Protein AF-A0A6B2LKK4-F1 (afdb_monomer)

Organism: NCBI:txid1963864

Nearest PDB structures (foldseek):
  5w0n-assembly3_C  TM=7.906E-01  e=1.156E-04  Homo sapiens
  5w0n-assembly2_B  TM=8.063E-01  e=1.352E-04  Homo sapiens
  5w0n-assembly1_A  TM=8.274E-01  e=3.273E-04  Homo sapiens
  5w0m-assembly1_A  TM=8.003E-01  e=4.963E-04  Homo sapiens
  7q74-assembly2_B  TM=7.717E-01  e=9.265E-04  Schizosaccharomyces pombe 972h-

InterPro domains:
  IPR035367 Nrap protein, domain 2 [PF17403] (36-159)

Solvent-accessible surface area (backbone atoms only — not comparable to full-atom values): 9616 Å² total; per-residue (Å²): 136,89,78,87,82,72,96,67,91,74,44,68,67,40,52,48,54,51,50,52,58,44,68,74,36,86,61,47,53,62,47,45,51,49,53,53,49,32,34,49,46,64,68,41,51,37,49,92,77,22,27,40,35,70,65,45,55,47,50,53,49,50,32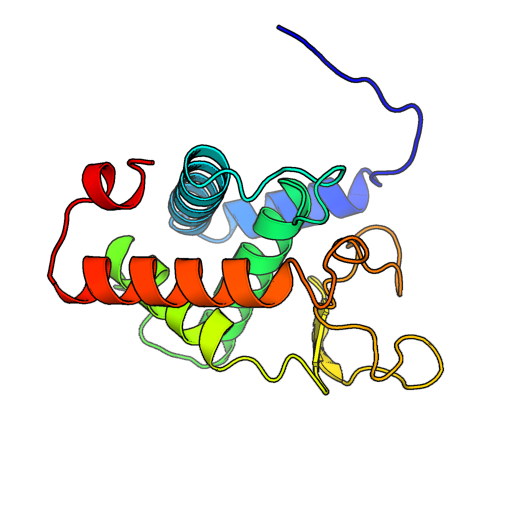,52,53,52,50,46,59,73,68,66,52,80,56,96,80,55,48,72,64,55,51,50,42,53,48,30,51,47,64,71,69,51,57,39,75,54,38,28,42,29,71,88,78,34,77,41,74,53,49,69,93,79,41,49,84,81,48,56,50,43,36,41,36,78,68,39,85,87,38,51,62,27,67,45,42,38,91,79,41,46,60,54,52,54,50,50,37,51,51,49,34,54,42,49,76,70,71,50,54,72,70,65,65,32,58,112

Sequence (168 aa):
MHADVSIGTINVESLRSIMELMDSDKRIRPLLFSIKKWAKERNLNDAHAGKIKNFGWTVIGLVYFNCCKAEQQPLESSSLEQLLIGFFEFLLHFNWKEKRMNLRLGIVDKEPLKFDSETLVCVEDPSAPFVNMTFHVTPKTFPFLQKEWNRALHMLKQGTTLQSLFKS

Mean predicted aligned error: 6.35 Å

Foldseek 3Di:
DDDDDDPDDDDPVLVVVLVVLCVVDPLLVVLLVLQLLQCVLLVQQDLVQLHAHSVRSSQLSSLQVVVCVVVPDVPVPDDSLNSLLSSLVCVLPPPQQFWAAENVPRIDGDDCVLDNSQRRHAYDRSRDPSDGRSSSHHPVNVVVVNVLSVVLNVCSVVVHDSVVSSHD

Radius of gyration: 15.63 Å; Cα contacts (8 Å, |Δi|>4): 188; chains: 1; bounding box: 41×32×42 Å

Secondary structure (DSSP, 8-state):
------SS---HHHHHHHHHHHHS-TTHHHHHHHHHHHHHHTT---TTTT---HHHHHHHHHHHHHHHHHTT-S-TT--HHHHHHHHHHHHHHS-TTTEEEETTTEEEEPPTTTS-TT----BEETTEEEEETTTT--TTTHHHHHHHHHHHHHHHHTT--HHHHH--

Structure (mmCIF, N/CA/C/O backbone):
data_AF-A0A6B2LKK4-F1
#
_entry.id   AF-A0A6B2LKK4-F1
#
loop_
_atom_site.group_PDB
_atom_site.id
_atom_site.type_symbol
_atom_site.label_atom_id
_atom_site.label_alt_id
_atom_site.label_comp_id
_atom_site.label_asym_id
_atom_site.label_entity_id
_atom_site.label_seq_id
_atom_site.pdbx_PDB_ins_code
_atom_site.Cartn_x
_atom_site.Cartn_y
_atom_site.Cartn_z
_atom_site.occupancy
_atom_site.B_iso_or_equiv
_atom_site.auth_seq_id
_atom_site.auth_comp_id
_atom_site.auth_asym_id
_atom_site.auth_atom_id
_atom_site.pdbx_PDB_model_num
ATOM 1 N N . MET A 1 1 ? -24.655 6.686 -12.224 1.00 31.12 1 MET A N 1
ATOM 2 C CA . MET A 1 1 ? -23.716 5.546 -12.197 1.00 31.12 1 MET A CA 1
ATOM 3 C C . MET A 1 1 ? -22.851 5.664 -13.444 1.00 31.12 1 MET A C 1
ATOM 5 O O . MET A 1 1 ? -23.343 5.371 -14.521 1.00 31.12 1 MET A O 1
ATOM 9 N N . HIS A 1 2 ? -21.640 6.219 -13.341 1.00 27.92 2 HIS A N 1
ATOM 10 C CA . HIS A 1 2 ? -20.682 6.183 -14.452 1.00 27.92 2 HIS A CA 1
ATOM 11 C C . HIS A 1 2 ? -19.895 4.882 -14.327 1.00 27.92 2 HIS A C 1
ATOM 13 O O . HIS A 1 2 ? -19.220 4.671 -13.322 1.00 27.92 2 HIS A O 1
ATOM 19 N N . ALA A 1 3 ? -20.070 3.991 -15.298 1.00 33.84 3 ALA A N 1
ATOM 20 C CA . ALA A 1 3 ? -19.282 2.780 -15.436 1.00 33.84 3 ALA A C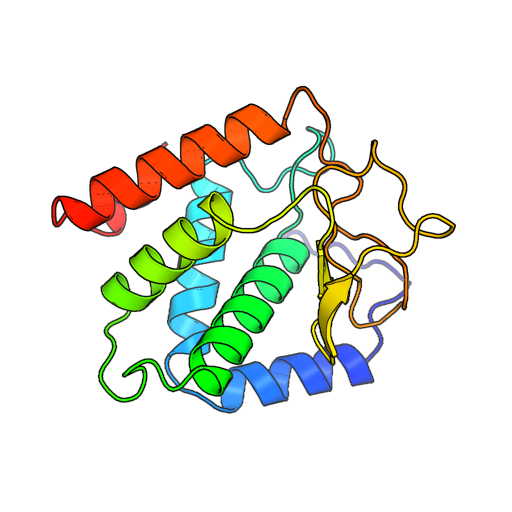A 1
ATOM 21 C C . ALA A 1 3 ? -18.344 2.987 -16.626 1.00 33.84 3 ALA A C 1
ATOM 23 O O . ALA A 1 3 ? -18.811 3.128 -17.753 1.00 33.84 3 ALA A O 1
ATOM 24 N N . ASP A 1 4 ? -17.042 3.032 -16.361 1.00 39.00 4 ASP A N 1
ATOM 25 C CA . ASP A 1 4 ? -16.028 2.864 -17.396 1.00 39.00 4 ASP A CA 1
ATOM 26 C C . ASP A 1 4 ? -15.887 1.366 -17.678 1.00 39.00 4 ASP A C 1
ATOM 28 O O . ASP A 1 4 ? -15.599 0.582 -16.771 1.00 39.00 4 ASP A O 1
ATOM 32 N N . VAL A 1 5 ? -16.105 0.963 -18.930 1.00 43.59 5 VAL A N 1
ATOM 33 C CA . VAL A 1 5 ? -15.833 -0.396 -19.411 1.00 43.59 5 VAL A CA 1
ATOM 34 C C . VAL A 1 5 ? -14.571 -0.329 -20.258 1.00 43.59 5 VAL A C 1
ATOM 36 O O . VAL A 1 5 ? -14.613 0.021 -21.434 1.00 43.59 5 VAL A O 1
ATOM 39 N N . SER A 1 6 ? -13.426 -0.657 -19.666 1.00 49.12 6 SER A N 1
ATOM 40 C CA . SER A 1 6 ? -12.199 -0.882 -20.424 1.00 49.12 6 SER A CA 1
ATOM 41 C C . SER A 1 6 ? -12.218 -2.305 -20.987 1.00 49.12 6 SER A C 1
ATOM 43 O O . SER A 1 6 ? -12.120 -3.276 -20.235 1.00 49.12 6 SER A O 1
ATOM 45 N N . ILE A 1 7 ? -12.352 -2.436 -22.312 1.00 39.56 7 ILE A N 1
ATOM 46 C CA . ILE A 1 7 ? -12.147 -3.697 -23.044 1.00 39.56 7 ILE A CA 1
ATOM 47 C C . ILE A 1 7 ? -10.640 -3.974 -23.027 1.00 39.56 7 ILE A C 1
ATOM 49 O O . ILE A 1 7 ? -9.902 -3.606 -23.934 1.00 39.56 7 ILE A O 1
ATOM 53 N N . GLY A 1 8 ? -10.172 -4.524 -21.909 1.00 45.34 8 GLY A N 1
ATOM 54 C CA . GLY A 1 8 ? -8.766 -4.808 -21.676 1.00 45.34 8 GLY A CA 1
ATOM 55 C C . GLY A 1 8 ? -8.418 -4.964 -20.196 1.00 45.34 8 GLY A C 1
ATOM 56 O O . GLY A 1 8 ? -8.491 -4.017 -19.416 1.00 45.34 8 GLY A O 1
ATOM 57 N N . THR A 1 9 ? -7.924 -6.160 -19.869 1.00 54.47 9 THR A N 1
ATOM 58 C CA . THR A 1 9 ? -6.727 -6.362 -19.030 1.00 54.47 9 THR A CA 1
ATOM 59 C C . THR A 1 9 ? -6.817 -6.188 -17.508 1.00 54.47 9 THR A C 1
ATOM 61 O O . THR A 1 9 ? -5.863 -5.725 -16.898 1.00 54.47 9 THR A O 1
ATOM 64 N N . ILE A 1 10 ? -7.871 -6.665 -16.843 1.00 56.97 10 ILE A N 1
ATOM 65 C CA . ILE A 1 10 ? -7.635 -7.327 -15.546 1.00 56.97 10 ILE A CA 1
ATOM 66 C C . ILE A 1 10 ? -7.970 -8.800 -15.742 1.00 56.97 10 ILE A C 1
ATOM 68 O O . ILE A 1 10 ? -9.093 -9.136 -16.118 1.00 56.97 10 ILE A O 1
ATOM 72 N N . ASN A 1 11 ? -6.979 -9.673 -15.554 1.00 69.50 11 ASN A N 1
ATOM 73 C CA . ASN A 1 11 ? -7.179 -11.110 -15.698 1.00 69.50 11 ASN A CA 1
ATOM 74 C C . ASN A 1 11 ? -8.165 -11.580 -14.610 1.00 69.50 11 ASN A C 1
ATOM 76 O O . ASN A 1 11 ? -8.006 -11.250 -13.431 1.00 69.50 11 ASN A O 1
ATOM 80 N N . VAL A 1 12 ? -9.177 -12.358 -15.006 1.00 74.81 12 VAL A N 1
ATOM 81 C CA . VAL A 1 12 ? -10.163 -12.977 -14.104 1.00 74.81 12 VAL A CA 1
ATOM 82 C C . VAL A 1 12 ? -9.468 -13.755 -12.980 1.00 74.81 12 VAL A C 1
ATOM 84 O O . VAL A 1 12 ? -9.910 -13.713 -11.835 1.00 74.81 12 VAL A O 1
ATOM 87 N N . GLU A 1 13 ? -8.336 -14.399 -13.267 1.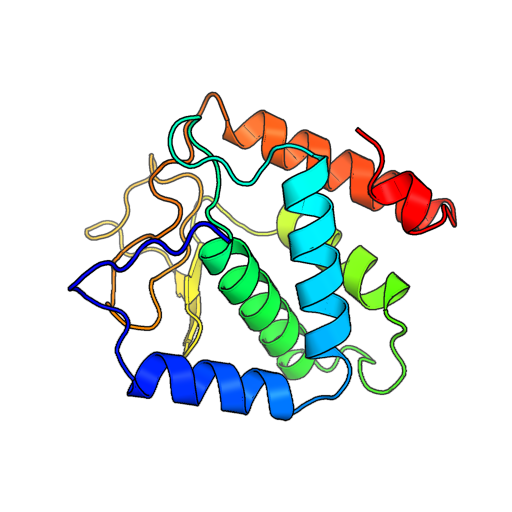00 77.44 13 GLU A N 1
ATOM 88 C CA . GLU A 1 13 ? -7.541 -15.135 -12.277 1.00 77.44 13 GLU A CA 1
ATOM 89 C C . GLU A 1 13 ? -6.901 -14.225 -11.223 1.00 77.44 13 GLU A C 1
ATOM 91 O O . GLU A 1 13 ? -6.863 -14.568 -10.037 1.00 77.44 13 GLU A O 1
ATOM 96 N N . SER A 1 14 ? -6.428 -13.046 -11.633 1.00 76.31 14 SER A N 1
ATOM 97 C CA . SER A 1 14 ? -5.857 -12.050 -10.725 1.00 76.31 14 SER A CA 1
ATOM 98 C C . SER A 1 14 ? -6.940 -11.432 -9.843 1.00 76.31 14 SER A C 1
ATOM 100 O O . SER A 1 14 ? -6.717 -11.245 -8.648 1.00 76.31 14 SER A O 1
ATOM 102 N N . LEU A 1 15 ? -8.139 -11.193 -10.389 1.00 80.19 15 LEU A N 1
ATOM 103 C CA . LEU A 1 15 ? -9.302 -10.785 -9.594 1.00 80.19 15 LEU A CA 1
ATOM 104 C C . LEU A 1 15 ? -9.702 -11.863 -8.590 1.00 80.19 15 LEU A C 1
ATOM 106 O O . LEU A 1 15 ? -9.914 -11.543 -7.423 1.00 80.19 15 LEU A O 1
ATOM 110 N N . ARG A 1 16 ? -9.751 -13.131 -9.012 1.00 85.06 16 ARG A N 1
ATOM 111 C CA . ARG A 1 16 ? -10.072 -14.255 -8.125 1.00 85.06 16 ARG A CA 1
ATOM 112 C C . ARG A 1 16 ? -9.070 -14.360 -6.976 1.00 85.06 16 ARG A C 1
ATOM 114 O O . ARG A 1 16 ? -9.487 -14.409 -5.827 1.00 85.06 16 ARG A O 1
ATOM 121 N N . SER A 1 17 ? -7.773 -14.285 -7.273 1.00 85.19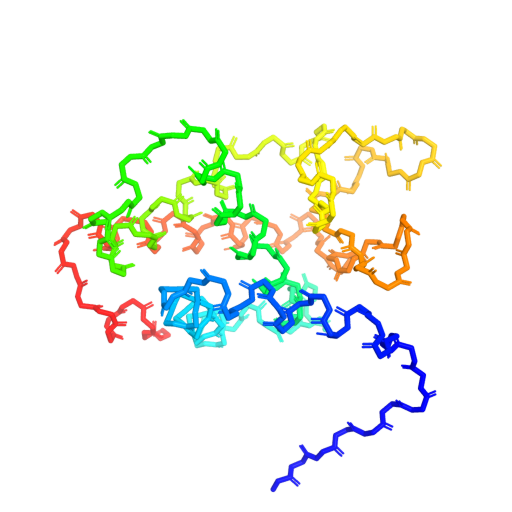 17 SER A N 1
ATOM 122 C CA . SER A 1 17 ? -6.714 -14.290 -6.252 1.00 85.19 17 SER A CA 1
ATOM 123 C C . SER A 1 17 ? -6.871 -13.137 -5.252 1.00 85.19 17 SER A C 1
ATOM 125 O O . SER A 1 17 ? -6.720 -13.323 -4.049 1.00 85.19 17 SER A O 1
ATOM 127 N N . ILE A 1 18 ? -7.211 -11.934 -5.731 1.00 88.69 18 ILE A N 1
ATOM 128 C CA . ILE A 1 18 ? -7.478 -10.777 -4.863 1.00 88.69 18 ILE A CA 1
ATOM 129 C C . ILE A 1 18 ? -8.708 -11.020 -3.984 1.00 88.69 18 ILE A C 1
ATOM 131 O O . ILE A 1 18 ? -8.671 -10.716 -2.794 1.00 88.69 18 ILE A O 1
ATOM 135 N N . MET A 1 19 ? -9.789 -11.561 -4.550 1.00 88.00 19 MET A N 1
ATOM 136 C CA . MET A 1 19 ? -11.010 -11.871 -3.804 1.00 88.00 19 MET A CA 1
ATOM 137 C C . MET A 1 19 ? -10.745 -12.911 -2.712 1.00 88.00 19 MET A C 1
ATOM 139 O O . MET A 1 19 ? -11.125 -12.689 -1.567 1.00 88.00 19 MET A O 1
ATOM 143 N N . GLU A 1 20 ? -10.012 -13.978 -3.031 1.00 89.75 20 GLU A N 1
ATOM 144 C CA . GLU A 1 20 ? -9.602 -15.006 -2.068 1.00 89.75 20 GLU A CA 1
ATOM 145 C C . GLU A 1 20 ? -8.765 -14.417 -0.928 1.00 89.75 20 GLU A C 1
ATOM 147 O O . GLU A 1 20 ? -9.032 -14.690 0.243 1.00 89.75 20 GLU A O 1
ATOM 152 N N . LEU A 1 21 ? -7.806 -13.538 -1.241 1.00 88.75 21 LEU A N 1
ATOM 153 C CA . LEU A 1 21 ? -7.038 -12.828 -0.218 1.00 88.75 21 LEU A CA 1
ATOM 154 C C . LEU A 1 21 ? -7.942 -11.962 0.662 1.00 88.75 21 LEU A C 1
ATOM 156 O O . LEU A 1 21 ? -7.807 -11.996 1.881 1.00 88.75 21 LEU A O 1
ATOM 160 N N . MET A 1 22 ? -8.886 -11.223 0.075 1.00 90.75 22 MET A N 1
ATOM 161 C CA . MET A 1 22 ? -9.828 -10.385 0.825 1.00 90.75 22 MET A CA 1
ATOM 162 C C . MET A 1 22 ? -10.756 -11.183 1.746 1.00 90.75 22 MET A C 1
ATOM 164 O O . MET A 1 22 ? -11.173 -10.649 2.774 1.00 90.75 22 MET A O 1
ATOM 168 N N . ASP A 1 23 ? -11.074 -12.424 1.386 1.00 91.19 23 ASP A N 1
ATOM 169 C CA . ASP A 1 23 ? -11.939 -13.314 2.166 1.00 91.19 23 ASP A CA 1
ATOM 170 C C . ASP A 1 23 ? -11.173 -14.170 3.180 1.00 91.19 23 ASP A C 1
ATOM 172 O O . ASP A 1 23 ? -11.776 -14.714 4.104 1.00 91.19 23 ASP A O 1
ATOM 176 N N . SER A 1 24 ? -9.842 -14.216 3.081 1.00 90.31 24 SER A N 1
ATOM 177 C CA . SER A 1 24 ? -8.987 -14.925 4.040 1.00 90.31 24 SER A CA 1
ATOM 178 C C . SER A 1 24 ? -9.016 -14.332 5.455 1.00 90.31 24 SER A C 1
ATOM 180 O O . SER A 1 24 ? -8.660 -15.010 6.419 1.00 90.31 24 SER A O 1
ATOM 182 N N . ASP A 1 25 ? -9.410 -13.062 5.607 1.00 90.88 25 ASP A N 1
ATOM 183 C CA . ASP A 1 25 ? -9.486 -12.393 6.903 1.00 90.88 25 ASP A CA 1
ATOM 184 C C . ASP A 1 25 ? -10.526 -11.270 6.914 1.00 90.88 25 ASP A C 1
ATOM 186 O O . ASP A 1 25 ? -10.461 -10.311 6.139 1.00 90.88 25 ASP A O 1
ATOM 190 N N . LYS A 1 26 ? -11.453 -11.335 7.876 1.00 91.88 26 LYS A N 1
ATOM 191 C CA . LYS A 1 26 ? -12.557 -10.374 8.031 1.00 91.88 26 LYS A CA 1
ATOM 192 C C . LYS A 1 26 ? -12.112 -8.912 8.176 1.00 91.88 26 LYS A C 1
ATOM 194 O O . LYS A 1 26 ? -12.924 -8.013 7.967 1.00 91.88 26 LYS A O 1
ATOM 199 N N . ARG A 1 27 ? -10.854 -8.649 8.548 1.00 92.75 27 ARG A N 1
ATOM 200 C CA . ARG A 1 27 ? -10.321 -7.293 8.783 1.00 92.75 27 ARG A CA 1
ATOM 201 C C . ARG A 1 27 ? -9.791 -6.621 7.522 1.00 92.75 27 ARG A C 1
ATOM 203 O O . ARG A 1 27 ? -9.725 -5.392 7.483 1.00 92.75 27 ARG A O 1
ATOM 210 N N . ILE A 1 28 ? -9.484 -7.394 6.479 1.00 93.88 28 ILE A N 1
ATOM 211 C CA . ILE A 1 28 ? -8.967 -6.865 5.212 1.00 93.88 28 ILE A CA 1
ATOM 212 C C . ILE A 1 28 ? -9.993 -5.930 4.574 1.00 93.88 28 ILE A C 1
ATOM 214 O O . ILE A 1 28 ? -9.661 -4.814 4.185 1.00 93.88 28 ILE A O 1
ATOM 218 N N . ARG A 1 29 ? -11.262 -6.342 4.501 1.00 94.00 29 ARG A N 1
ATOM 219 C CA . ARG A 1 29 ? -12.319 -5.545 3.859 1.00 94.00 29 ARG A CA 1
ATOM 220 C C . ARG A 1 29 ? -12.517 -4.171 4.534 1.00 94.00 29 ARG A C 1
ATOM 222 O O . ARG A 1 29 ? -12.459 -3.172 3.811 1.00 94.00 29 ARG A O 1
ATOM 229 N N . PRO A 1 30 ? -12.677 -4.064 5.872 1.00 94.69 30 PRO A N 1
ATOM 230 C CA . PRO A 1 30 ? -12.705 -2.774 6.568 1.00 94.69 30 PRO A CA 1
ATOM 231 C C . PRO A 1 30 ? -11.445 -1.925 6.367 1.00 94.69 30 PRO A C 1
ATOM 233 O O . PRO A 1 30 ? -11.554 -0.714 6.155 1.00 94.69 30 PRO A O 1
ATOM 236 N N . LEU A 1 31 ? -10.259 -2.543 6.397 1.00 94.88 31 LEU A N 1
ATOM 237 C CA . LEU A 1 31 ? -8.987 -1.855 6.176 1.00 94.88 31 LEU A CA 1
ATOM 238 C C . LEU A 1 31 ? -8.920 -1.246 4.770 1.00 94.88 31 LEU A C 1
ATOM 240 O O . LEU A 1 31 ? -8.749 -0.036 4.628 1.00 94.88 31 LEU A O 1
ATOM 244 N N . LEU A 1 32 ? -9.136 -2.057 3.732 1.00 95.50 32 LEU A N 1
ATOM 245 C CA . LEU A 1 32 ? -9.110 -1.615 2.336 1.00 95.50 32 LEU A CA 1
ATOM 246 C C . LEU A 1 32 ? -10.169 -0.550 2.052 1.00 95.50 32 LEU A C 1
ATOM 248 O O . LEU A 1 32 ? -9.899 0.415 1.337 1.00 95.50 32 LEU A O 1
ATOM 252 N N . PHE A 1 33 ? -11.367 -0.694 2.622 1.00 94.12 33 PHE A N 1
ATOM 253 C CA . PHE A 1 33 ? -12.402 0.329 2.516 1.00 94.12 33 PHE A CA 1
ATOM 254 C C . PHE A 1 33 ? -11.929 1.663 3.109 1.00 94.12 33 PHE A C 1
ATOM 256 O O . PHE A 1 33 ? -12.078 2.707 2.473 1.00 94.12 33 PHE A O 1
ATOM 263 N N . SER A 1 34 ? -11.316 1.623 4.293 1.00 94.94 34 SER A N 1
ATOM 264 C CA . SER A 1 34 ? -10.844 2.813 5.006 1.00 94.94 34 SER A CA 1
ATOM 265 C C . SER A 1 34 ? -9.692 3.498 4.271 1.00 94.94 34 SER A C 1
ATOM 267 O O . SER A 1 34 ? -9.732 4.714 4.096 1.00 94.94 34 SER A O 1
ATOM 269 N N . ILE A 1 35 ? -8.725 2.728 3.758 1.00 95.56 35 ILE A N 1
ATOM 270 C CA . ILE A 1 35 ? -7.617 3.232 2.930 1.00 95.56 35 ILE A CA 1
ATOM 271 C C . ILE A 1 35 ? -8.162 3.907 1.670 1.00 95.56 35 ILE A C 1
ATOM 273 O O . ILE A 1 35 ? -7.815 5.048 1.373 1.00 95.56 35 ILE A O 1
ATOM 277 N N . LYS A 1 36 ? -9.054 3.236 0.932 1.00 92.81 36 LYS A N 1
ATOM 278 C CA . LYS A 1 36 ? -9.612 3.783 -0.314 1.00 92.81 36 LYS A CA 1
ATOM 279 C C . LYS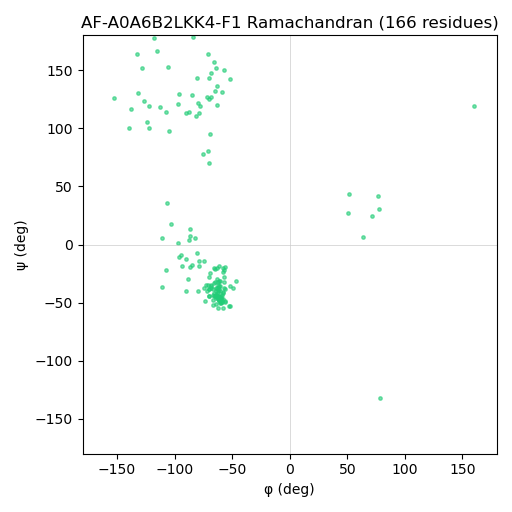 A 1 36 ? -10.436 5.040 -0.067 1.00 92.81 36 LYS A C 1
ATOM 281 O O . LYS A 1 36 ? -10.350 5.982 -0.853 1.00 92.81 36 LYS A O 1
ATOM 286 N N . LYS A 1 37 ? -11.224 5.060 1.012 1.00 92.62 37 LYS A N 1
ATOM 287 C CA . LYS A 1 37 ? -12.001 6.233 1.414 1.00 92.62 37 LYS A CA 1
ATOM 288 C C . LYS A 1 37 ? -11.081 7.396 1.777 1.00 92.62 37 LYS A C 1
ATOM 290 O O . LYS A 1 37 ? -11.234 8.462 1.196 1.00 92.62 37 LYS A O 1
ATOM 295 N N . TRP A 1 38 ? -10.094 7.177 2.647 1.00 94.19 38 TRP A N 1
ATOM 296 C CA . TRP A 1 38 ? -9.080 8.180 2.983 1.00 94.19 38 TRP A CA 1
ATOM 297 C C . TRP A 1 38 ? -8.406 8.740 1.727 1.00 94.19 38 TRP A C 1
ATOM 299 O O . TRP A 1 38 ? -8.431 9.947 1.505 1.00 94.19 38 TRP A O 1
ATOM 309 N N . ALA A 1 39 ? -7.888 7.876 0.855 1.00 92.94 39 ALA A N 1
ATOM 310 C CA . ALA A 1 39 ? -7.181 8.312 -0.341 1.00 92.94 39 ALA A CA 1
ATOM 311 C C . ALA A 1 39 ? -8.086 9.122 -1.287 1.00 92.94 39 ALA A C 1
ATOM 313 O O . ALA A 1 39 ? -7.638 10.093 -1.893 1.00 92.94 39 ALA A O 1
ATOM 314 N N . LYS A 1 40 ? -9.379 8.783 -1.375 1.00 90.62 40 LYS A N 1
ATOM 315 C CA . LYS A 1 40 ? -10.351 9.541 -2.171 1.00 90.62 40 LYS A CA 1
ATOM 316 C C . LYS A 1 40 ? -10.580 10.941 -1.600 1.00 90.62 40 LYS A C 1
ATOM 318 O O . LYS A 1 40 ? -10.460 11.912 -2.338 1.00 90.62 40 LYS A O 1
ATOM 323 N N . GLU A 1 41 ? -10.885 11.049 -0.310 1.00 91.38 41 GLU A N 1
ATOM 324 C CA . GLU A 1 41 ? -11.213 12.331 0.335 1.00 91.38 41 GLU A CA 1
ATOM 325 C C . GLU A 1 41 ? -10.000 13.271 0.442 1.00 91.38 41 GLU A C 1
ATOM 327 O O . GLU A 1 41 ? -10.131 14.493 0.466 1.00 91.38 41 GLU A O 1
ATOM 332 N N . ARG A 1 42 ? -8.787 12.709 0.441 1.00 90.00 42 ARG A N 1
ATOM 333 C CA . ARG A 1 42 ? -7.528 13.467 0.373 1.00 90.00 42 ARG A CA 1
ATOM 334 C C . ARG A 1 42 ? -7.086 13.778 -1.054 1.00 90.00 42 ARG A C 1
ATOM 336 O O . ARG A 1 42 ? -5.990 14.292 -1.264 1.00 90.00 42 ARG A O 1
ATOM 343 N N . ASN A 1 43 ? -7.933 13.470 -2.038 1.00 88.12 43 ASN A N 1
ATOM 344 C CA . ASN A 1 43 ? -7.654 13.651 -3.454 1.00 88.12 43 ASN A CA 1
ATOM 345 C C . ASN A 1 43 ? -6.314 13.008 -3.861 1.00 88.12 43 ASN A C 1
ATOM 347 O O . ASN A 1 43 ? -5.512 13.609 -4.566 1.00 88.12 43 ASN A O 1
ATOM 351 N N . LEU A 1 44 ? -6.037 11.793 -3.387 1.00 87.38 44 LEU A N 1
ATOM 352 C CA . LEU A 1 44 ? -4.845 11.002 -3.717 1.00 87.38 44 LEU A CA 1
ATOM 353 C C . LEU A 1 44 ? -5.105 9.968 -4.827 1.00 87.38 44 LEU A C 1
ATOM 355 O O . LEU A 1 44 ? -4.191 9.24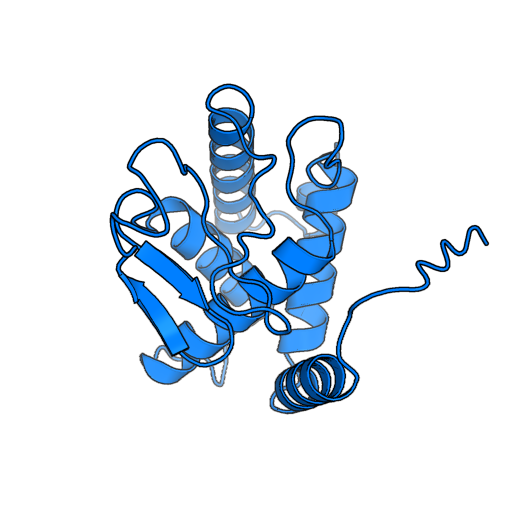0 -5.208 1.00 87.38 44 LEU A O 1
ATOM 359 N N . ASN A 1 45 ? -6.332 9.936 -5.364 1.00 78.69 45 ASN A N 1
ATOM 360 C CA . ASN A 1 45 ? -6.827 8.934 -6.317 1.00 78.69 45 ASN A CA 1
ATOM 361 C C . ASN A 1 45 ? -6.972 9.454 -7.754 1.00 78.69 45 ASN A C 1
ATOM 363 O O . ASN A 1 45 ? -7.900 9.066 -8.460 1.00 78.69 45 ASN A O 1
ATOM 367 N N . ASP A 1 46 ? -6.073 10.334 -8.186 1.00 75.00 46 ASP A N 1
ATOM 368 C CA . ASP A 1 46 ? -6.117 10.939 -9.518 1.00 75.00 46 ASP A CA 1
ATOM 369 C C . ASP A 1 46 ? -4.825 10.659 -10.297 1.00 75.00 46 ASP A C 1
ATOM 371 O O . ASP A 1 46 ? -3.797 11.307 -10.099 1.00 75.00 46 ASP A O 1
ATOM 375 N N . ALA A 1 47 ? -4.889 9.676 -11.195 1.00 62.38 47 ALA A N 1
ATOM 376 C CA . ALA A 1 47 ? -3.767 9.301 -12.051 1.00 62.38 47 ALA A CA 1
ATOM 377 C C . ALA A 1 47 ? -3.367 10.407 -13.036 1.00 62.38 47 ALA A C 1
ATOM 379 O O . ALA A 1 47 ? -2.181 10.549 -13.330 1.00 62.38 47 ALA A O 1
ATOM 380 N N . HIS A 1 48 ? -4.323 11.215 -13.508 1.00 61.75 48 HIS A N 1
ATOM 381 C CA . HIS A 1 48 ? -4.041 12.333 -14.411 1.00 61.75 48 HIS A CA 1
ATOM 382 C C . HIS A 1 48 ? -3.296 13.458 -13.685 1.00 61.75 48 HIS A C 1
ATOM 384 O O . HIS A 1 48 ? -2.470 14.137 -14.288 1.00 61.75 48 HIS A O 1
ATOM 390 N N . ALA A 1 49 ? -3.502 13.586 -12.373 1.00 65.25 49 ALA A N 1
ATOM 391 C CA . ALA A 1 49 ? -2.720 14.457 -11.501 1.00 65.25 49 ALA A CA 1
ATOM 392 C C . ALA A 1 49 ? -1.442 13.800 -10.940 1.00 65.25 49 ALA A C 1
ATOM 394 O O . ALA A 1 49 ? -0.857 14.327 -9.992 1.00 65.25 49 ALA A O 1
ATOM 395 N N . GLY A 1 50 ? -1.009 12.653 -11.476 1.00 67.56 50 GLY A N 1
ATOM 396 C CA . GLY A 1 50 ? 0.224 11.987 -11.053 1.00 67.56 50 GLY A CA 1
ATOM 397 C C . GLY A 1 50 ? 0.119 11.221 -9.728 1.00 67.56 50 GLY A C 1
ATOM 398 O O . GLY A 1 50 ? 1.087 11.172 -8.963 1.00 67.56 50 GLY A O 1
ATOM 399 N N . LYS A 1 51 ? -1.064 10.691 -9.394 1.00 76.75 51 LYS A N 1
ATOM 400 C CA . LYS A 1 51 ? -1.349 10.011 -8.116 1.00 76.75 51 LYS A CA 1
ATOM 401 C C . LYS A 1 51 ? -1.745 8.543 -8.324 1.00 76.75 51 LYS A C 1
ATOM 403 O O . LYS A 1 51 ? -1.809 8.041 -9.445 1.00 76.75 51 LYS A O 1
ATOM 408 N N . ILE A 1 52 ? -1.973 7.824 -7.227 1.00 84.62 52 ILE A N 1
ATOM 409 C CA . ILE A 1 52 ? -2.172 6.368 -7.227 1.00 84.62 52 ILE A CA 1
ATOM 410 C C . ILE A 1 52 ? -3.642 6.036 -7.517 1.00 84.62 52 ILE A C 1
ATOM 412 O O . ILE A 1 52 ? -4.541 6.536 -6.851 1.00 84.62 52 ILE A O 1
ATOM 416 N N . LYS A 1 53 ? -3.916 5.156 -8.490 1.00 85.44 53 LYS A N 1
ATOM 417 C CA . LYS A 1 53 ? -5.288 4.693 -8.784 1.00 85.44 53 LYS A CA 1
ATOM 418 C C . LYS A 1 53 ? -5.865 3.879 -7.616 1.00 85.44 53 LYS A C 1
ATOM 420 O O . LYS A 1 53 ? -5.132 3.226 -6.878 1.00 85.44 53 LYS A O 1
ATOM 425 N N . ASN A 1 54 ? -7.196 3.803 -7.520 1.00 83.12 54 ASN A N 1
ATOM 426 C CA . ASN A 1 54 ? -7.907 2.984 -6.517 1.00 83.12 54 ASN A CA 1
ATOM 427 C C . ASN A 1 54 ? -7.406 1.530 -6.423 1.00 83.12 54 ASN A C 1
ATOM 429 O O . ASN A 1 54 ? -7.374 0.949 -5.336 1.00 83.12 54 ASN A O 1
ATOM 433 N N . PHE A 1 55 ? -7.045 0.932 -7.560 1.00 87.38 55 PHE A N 1
ATOM 434 C CA . PHE A 1 55 ? -6.514 -0.428 -7.606 1.00 87.38 55 PHE A CA 1
ATOM 435 C C . PHE A 1 55 ? -5.118 -0.525 -6.968 1.00 87.38 55 PHE A C 1
ATOM 437 O O . PHE A 1 55 ? -4.879 -1.443 -6.190 1.00 87.38 55 PHE A O 1
ATOM 444 N N . GLY A 1 56 ? -4.263 0.488 -7.155 1.00 90.81 56 GLY A N 1
ATOM 445 C CA . GLY A 1 56 ? -2.966 0.609 -6.477 1.00 90.81 56 GLY A CA 1
ATOM 446 C C . GLY A 1 56 ? -3.079 0.584 -4.966 1.00 90.81 56 GLY A C 1
ATOM 447 O O . GLY A 1 56 ? -2.435 -0.235 -4.320 1.00 90.81 56 GLY A O 1
ATOM 448 N N . TRP A 1 57 ? -3.981 1.381 -4.396 1.00 93.81 57 TRP A N 1
ATOM 449 C CA . TRP A 1 57 ? -4.234 1.347 -2.953 1.00 93.81 57 TRP A CA 1
ATOM 450 C C . TRP A 1 57 ? -4.745 -0.005 -2.452 1.00 93.81 57 TRP A C 1
ATOM 452 O O . TRP A 1 57 ? -4.442 -0.395 -1.327 1.00 93.81 57 TRP A O 1
ATOM 462 N N . THR A 1 58 ? -5.494 -0.732 -3.287 1.00 93.31 58 THR A N 1
ATOM 463 C CA . THR A 1 58 ? -5.978 -2.077 -2.949 1.00 93.31 58 THR A CA 1
ATOM 464 C C . THR A 1 58 ? -4.808 -3.056 -2.849 1.00 93.31 58 THR A C 1
ATOM 466 O O . THR A 1 58 ? -4.689 -3.761 -1.851 1.00 93.31 58 THR A O 1
ATOM 469 N N . VAL A 1 59 ? -3.912 -3.056 -3.841 1.00 94.12 59 VAL A N 1
ATOM 470 C CA . VAL A 1 59 ? -2.727 -3.926 -3.848 1.00 94.12 59 VAL A CA 1
ATOM 471 C C . VAL A 1 59 ? -1.764 -3.567 -2.717 1.00 94.12 59 VAL A C 1
ATOM 473 O O . VAL A 1 59 ? -1.325 -4.463 -2.004 1.00 94.12 59 VAL A O 1
ATOM 476 N N . ILE A 1 60 ? -1.499 -2.276 -2.487 1.00 95.50 60 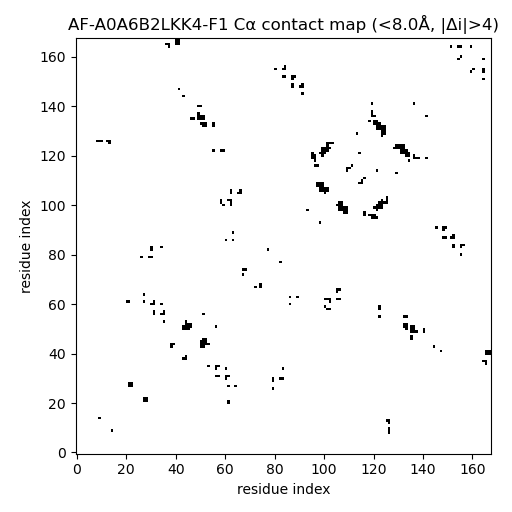ILE A N 1
ATOM 477 C CA . ILE A 1 60 ? -0.642 -1.814 -1.383 1.00 95.50 60 ILE A CA 1
ATOM 478 C C . ILE A 1 60 ? -1.193 -2.285 -0.028 1.00 95.50 60 ILE A C 1
ATOM 480 O O . ILE A 1 60 ? -0.447 -2.824 0.786 1.00 95.50 60 ILE A O 1
ATOM 484 N N . GLY A 1 61 ? -2.502 -2.130 0.209 1.00 95.94 61 GLY A N 1
ATOM 485 C CA . GLY A 1 61 ? -3.142 -2.570 1.452 1.00 95.94 61 GLY A CA 1
ATOM 486 C C . GLY A 1 61 ? -3.097 -4.087 1.661 1.00 95.94 61 GLY A C 1
ATOM 487 O O . GLY A 1 61 ? -2.891 -4.539 2.784 1.00 95.94 61 GLY A O 1
ATOM 488 N N . LEU A 1 62 ? -3.241 -4.874 0.590 1.00 95.25 62 LEU A N 1
ATOM 489 C CA . LEU A 1 62 ? -3.127 -6.334 0.651 1.00 95.25 62 LEU A CA 1
ATOM 490 C C . LEU A 1 62 ? -1.689 -6.796 0.915 1.00 95.25 62 LEU A C 1
ATOM 492 O O . LEU A 1 62 ? -1.485 -7.668 1.755 1.00 95.25 62 LEU A O 1
ATOM 496 N N . VAL A 1 63 ? -0.698 -6.201 0.240 1.00 94.94 63 VAL A N 1
ATOM 497 C CA . VAL A 1 63 ? 0.723 -6.516 0.469 1.00 94.94 63 VAL A CA 1
ATOM 498 C C . VAL A 1 63 ? 1.112 -6.187 1.905 1.00 94.94 63 VAL A C 1
ATOM 500 O O . VAL A 1 63 ? 1.671 -7.046 2.578 1.00 94.94 63 VAL A O 1
ATOM 503 N N . TYR A 1 64 ? 0.744 -5.001 2.402 1.00 94.88 64 TYR A N 1
ATOM 504 C CA . TYR A 1 64 ? 0.935 -4.627 3.806 1.00 94.88 64 TYR A CA 1
ATOM 505 C C . TYR A 1 64 ? 0.363 -5.687 4.756 1.00 94.88 64 TYR A C 1
ATOM 507 O O . TYR A 1 64 ? 1.074 -6.203 5.615 1.00 94.88 64 TYR A O 1
ATOM 515 N N . PHE A 1 65 ? -0.909 -6.053 4.572 1.00 92.50 65 PHE A N 1
ATOM 516 C CA . PHE A 1 65 ? -1.580 -6.999 5.457 1.00 92.50 65 PHE A CA 1
ATOM 517 C C . PHE A 1 65 ? -0.913 -8.384 5.442 1.00 92.50 65 PHE A C 1
ATOM 519 O O . PHE A 1 65 ? -0.727 -8.993 6.496 1.00 92.50 65 PHE A O 1
ATOM 526 N N . ASN A 1 66 ? -0.507 -8.862 4.262 1.00 90.44 66 ASN A N 1
ATOM 527 C CA . ASN A 1 66 ? 0.201 -10.132 4.110 1.00 90.44 66 ASN A CA 1
ATOM 528 C C . ASN A 1 66 ? 1.592 -10.101 4.761 1.00 90.44 66 ASN A C 1
ATOM 530 O O . ASN A 1 66 ? 1.958 -11.059 5.440 1.00 90.44 66 ASN A O 1
ATOM 534 N N . CYS A 1 67 ? 2.344 -9.008 4.609 1.00 86.44 67 CYS A N 1
ATOM 535 C CA . CYS A 1 67 ? 3.642 -8.835 5.266 1.00 86.44 67 CYS A CA 1
ATOM 536 C C . CYS A 1 67 ? 3.501 -8.827 6.793 1.00 86.44 67 CYS A C 1
ATOM 538 O O . CYS A 1 67 ? 4.196 -9.577 7.472 1.00 86.44 67 CYS A O 1
ATOM 540 N N . CYS A 1 68 ? 2.532 -8.084 7.335 1.00 81.12 68 CYS A N 1
ATOM 541 C CA . CYS A 1 68 ? 2.268 -8.074 8.775 1.00 81.12 68 CYS A CA 1
ATOM 542 C C . CYS A 1 68 ? 1.873 -9.451 9.325 1.00 81.12 68 CYS A C 1
ATOM 544 O O . CYS A 1 68 ? 2.257 -9.795 10.442 1.00 81.12 68 CYS A O 1
ATOM 546 N N . LYS A 1 69 ? 1.123 -10.254 8.554 1.00 77.50 69 LYS A N 1
ATOM 547 C CA . LYS A 1 69 ? 0.817 -11.646 8.921 1.00 77.50 69 LYS A CA 1
ATOM 548 C C . LYS A 1 69 ? 2.065 -12.529 8.942 1.00 77.50 69 LYS A C 1
ATOM 550 O O . LYS A 1 69 ? 2.223 -13.320 9.867 1.00 77.50 69 LYS A O 1
ATOM 555 N N . ALA A 1 70 ? 2.929 -12.407 7.935 1.00 71.44 70 ALA A N 1
ATOM 556 C CA . ALA A 1 70 ? 4.145 -13.211 7.827 1.00 71.44 70 ALA A CA 1
ATOM 557 C C . ALA A 1 70 ? 5.148 -12.914 8.957 1.00 71.44 70 ALA A C 1
ATOM 559 O O . ALA A 1 70 ? 5.824 -13.823 9.431 1.00 71.44 70 ALA A O 1
ATOM 560 N N . GLU A 1 71 ? 5.203 -11.666 9.428 1.00 65.56 71 GLU A N 1
ATOM 561 C CA . GLU A 1 71 ? 6.116 -11.215 10.487 1.00 65.56 71 GLU A CA 1
ATOM 562 C C . GLU A 1 71 ? 5.633 -11.519 11.924 1.00 65.56 71 GLU A C 1
ATOM 564 O O . GLU A 1 71 ? 6.280 -11.102 12.880 1.00 65.56 71 GLU A O 1
ATOM 569 N N . GLN A 1 72 ? 4.521 -12.249 12.108 1.00 55.81 72 GLN A N 1
ATOM 570 C CA . GLN A 1 72 ? 3.961 -12.619 13.425 1.00 55.81 72 GLN A CA 1
ATOM 571 C C . GLN A 1 72 ? 3.780 -11.445 14.410 1.00 55.81 72 GLN A C 1
ATOM 573 O O . GLN A 1 72 ? 3.755 -11.642 15.628 1.00 55.81 72 GLN A O 1
ATOM 578 N N . GLN A 1 73 ? 3.594 -10.214 13.921 1.00 55.62 73 GLN A N 1
ATOM 579 C CA . GLN A 1 73 ? 3.041 -9.155 14.768 1.00 55.62 73 GLN A CA 1
ATOM 580 C C . GLN A 1 73 ? 1.676 -9.629 15.301 1.00 55.62 73 GLN A C 1
ATOM 582 O O . GLN A 1 73 ? 1.020 -10.412 14.607 1.00 55.62 73 GLN A O 1
ATOM 587 N N . PRO A 1 74 ? 1.222 -9.211 16.503 1.00 55.44 74 PRO A N 1
ATOM 588 C CA . PRO A 1 74 ? -0.030 -9.682 17.100 1.00 55.44 74 PRO A CA 1
ATOM 589 C C . PRO A 1 74 ? -1.238 -9.133 16.325 1.00 55.44 74 PRO A C 1
ATOM 591 O O . PRO A 1 74 ? -1.984 -8.263 16.774 1.00 55.44 74 PRO A O 1
ATOM 594 N N . LEU A 1 75 ? -1.428 -9.639 15.108 1.00 60.50 75 LEU A N 1
ATOM 595 C CA . LEU A 1 75 ? -2.493 -9.245 14.220 1.00 60.50 75 LEU A CA 1
ATOM 596 C C . LEU A 1 75 ? -3.789 -9.850 14.738 1.00 60.50 75 LEU A C 1
ATOM 598 O O . LEU A 1 75 ? -4.787 -9.162 14.688 1.00 60.50 75 LEU A O 1
ATOM 602 N N . GLU A 1 76 ? -3.807 -11.067 15.279 1.00 61.06 76 GLU A N 1
ATOM 603 C CA . GLU A 1 76 ? -5.032 -11.781 15.694 1.00 61.06 76 GLU A CA 1
ATOM 604 C C . GLU A 1 76 ? -6.027 -10.930 16.524 1.00 61.06 76 GLU A C 1
ATOM 606 O O . GLU A 1 76 ? -7.238 -11.082 16.368 1.00 61.06 76 GLU A O 1
ATOM 611 N N . SER A 1 77 ? -5.547 -9.966 17.323 1.00 66.25 77 SER A N 1
ATOM 612 C CA . SER A 1 77 ? -6.369 -9.037 18.120 1.00 66.25 77 SER A CA 1
ATOM 613 C C . SER A 1 77 ? -6.349 -7.569 17.659 1.00 66.25 77 SER A C 1
ATOM 615 O O . SER A 1 77 ? -6.943 -6.714 18.316 1.00 66.25 77 SER A O 1
ATOM 617 N N . SER A 1 78 ? -5.700 -7.254 16.535 1.00 81.50 78 SER A N 1
ATOM 618 C CA . SER A 1 78 ? -5.535 -5.875 16.067 1.00 81.50 78 SER A CA 1
ATOM 619 C C . SER A 1 78 ? -6.858 -5.249 15.612 1.00 81.50 78 SER A C 1
ATOM 621 O O . SER A 1 78 ? -7.552 -5.785 14.738 1.00 81.50 78 SER A O 1
ATOM 623 N N . SER A 1 79 ? -7.181 -4.078 16.166 1.00 90.44 79 SER A N 1
ATOM 624 C CA . SER A 1 79 ? -8.319 -3.253 15.752 1.00 90.44 79 SER A CA 1
ATOM 625 C C . SER A 1 79 ? -8.082 -2.609 14.376 1.00 90.44 79 SER A C 1
ATOM 627 O O . SER A 1 79 ? -6.953 -2.522 13.893 1.00 90.44 79 SER A O 1
ATOM 629 N N . LEU A 1 80 ? -9.145 -2.108 13.731 1.00 91.38 80 LEU A N 1
ATOM 630 C CA . LEU A 1 80 ? -9.023 -1.365 12.466 1.00 91.38 80 LEU A CA 1
ATOM 631 C C . LEU A 1 80 ? -8.097 -0.144 12.599 1.00 91.38 80 LEU A C 1
ATOM 633 O O . LEU A 1 80 ? -7.351 0.167 11.677 1.00 91.38 80 LEU A O 1
ATOM 637 N N . GLU A 1 81 ? -8.138 0.537 13.742 1.00 90.69 81 GLU A N 1
ATOM 638 C CA . GLU A 1 81 ? -7.277 1.682 14.031 1.00 90.69 81 GLU A CA 1
ATOM 639 C C . GLU A 1 81 ? -5.802 1.276 14.088 1.00 90.69 81 GLU A C 1
ATOM 641 O O . GLU A 1 81 ? -4.973 1.902 13.433 1.00 90.69 81 GLU A O 1
ATOM 646 N N . GLN A 1 82 ? -5.483 0.184 14.789 1.00 90.75 82 GLN A N 1
ATOM 647 C CA . GLN A 1 82 ? -4.118 -0.342 14.867 1.00 90.75 82 GLN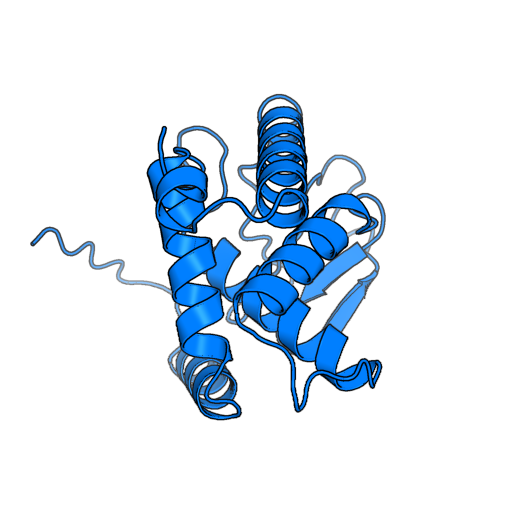 A CA 1
ATOM 648 C C . GLN A 1 82 ? -3.596 -0.766 13.490 1.00 90.75 82 GLN A C 1
ATOM 650 O O . GLN A 1 82 ? -2.458 -0.456 13.147 1.00 90.75 82 GLN A O 1
ATOM 655 N N . LEU A 1 83 ? -4.444 -1.395 12.668 1.00 92.88 83 LEU A N 1
ATOM 656 C CA . LEU A 1 83 ? -4.099 -1.735 11.285 1.00 92.88 83 LEU A CA 1
ATOM 657 C C . LEU A 1 83 ? -3.839 -0.489 10.428 1.00 92.88 83 LEU A C 1
ATOM 659 O O . LEU A 1 83 ? -2.951 -0.502 9.584 1.00 92.88 83 LEU A O 1
ATOM 663 N N . LEU A 1 84 ? -4.588 0.598 10.629 1.00 94.75 84 LEU A N 1
ATOM 664 C CA . LEU A 1 84 ? -4.356 1.851 9.906 1.00 94.75 84 LEU A CA 1
ATOM 665 C C . LEU A 1 84 ? -3.080 2.560 10.375 1.00 94.75 84 LEU A C 1
ATOM 667 O O . LEU A 1 84 ? -2.342 3.073 9.537 1.00 94.75 84 LEU A O 1
ATOM 671 N N . ILE A 1 85 ? -2.793 2.565 11.680 1.00 93.38 85 ILE A N 1
ATOM 672 C CA . ILE A 1 85 ? -1.530 3.088 12.226 1.00 93.38 85 ILE A CA 1
ATOM 673 C C . ILE A 1 85 ? -0.357 2.331 11.603 1.00 93.38 85 ILE A C 1
ATOM 675 O O . ILE A 1 85 ? 0.500 2.953 10.976 1.00 93.38 85 ILE A O 1
ATOM 679 N N . GLY A 1 86 ? -0.375 0.999 11.697 1.00 93.19 86 GLY A N 1
ATOM 680 C CA . GLY A 1 86 ? 0.668 0.153 11.129 1.00 93.19 86 GLY A CA 1
ATOM 681 C C . GLY A 1 86 ? 0.792 0.319 9.613 1.00 93.19 86 GLY A C 1
ATOM 682 O O . GLY A 1 86 ? 1.902 0.335 9.094 1.00 93.19 86 GLY A O 1
ATOM 683 N N . PHE A 1 87 ? -0.318 0.526 8.899 1.00 95.88 87 PHE A N 1
ATOM 684 C CA . PHE A 1 87 ? -0.304 0.796 7.462 1.00 95.88 87 PHE A CA 1
ATOM 685 C C . PHE A 1 87 ? 0.454 2.085 7.117 1.00 95.88 87 PHE A C 1
ATOM 687 O O . PHE A 1 87 ? 1.311 2.078 6.236 1.00 95.88 87 PHE A O 1
ATOM 694 N N . PHE A 1 88 ? 0.177 3.199 7.801 1.00 96.56 88 PHE A N 1
ATOM 695 C CA . PHE A 1 88 ? 0.887 4.452 7.524 1.00 96.56 88 PHE A CA 1
ATOM 696 C C . PHE A 1 88 ? 2.345 4.412 7.992 1.00 96.56 88 PHE A C 1
ATOM 698 O O . PHE A 1 88 ? 3.208 4.963 7.308 1.00 96.56 88 PHE A O 1
ATOM 705 N N . GLU A 1 89 ? 2.644 3.731 9.102 1.00 95.19 89 GLU A N 1
ATOM 706 C CA . GLU A 1 89 ? 4.026 3.471 9.523 1.00 95.19 89 GLU A CA 1
ATOM 707 C C . GLU A 1 89 ? 4.779 2.662 8.474 1.00 95.19 89 GLU A C 1
ATOM 709 O O . GLU A 1 89 ? 5.887 3.041 8.094 1.00 95.19 89 GLU A O 1
ATOM 714 N N . PHE A 1 90 ? 4.160 1.603 7.957 1.00 95.44 90 PHE A N 1
ATOM 715 C CA . PHE A 1 90 ? 4.709 0.792 6.883 1.00 95.44 90 PHE A CA 1
ATOM 716 C C . PHE A 1 90 ? 5.043 1.644 5.655 1.00 95.44 90 PHE A C 1
ATOM 718 O O . PHE A 1 90 ? 6.173 1.598 5.181 1.00 95.44 90 PHE A O 1
ATOM 725 N N . LEU A 1 91 ? 4.119 2.486 5.177 1.00 96.12 91 LEU A N 1
ATOM 726 C CA . LEU A 1 91 ? 4.366 3.344 4.009 1.00 96.12 91 LEU A CA 1
ATOM 727 C C . LEU A 1 91 ? 5.505 4.349 4.218 1.00 96.12 91 LEU A C 1
ATOM 729 O O . LEU A 1 91 ? 6.254 4.625 3.281 1.00 96.12 91 LEU A O 1
ATOM 733 N N . LEU A 1 92 ? 5.625 4.912 5.423 1.00 95.81 92 LEU A N 1
ATOM 734 C CA . LEU A 1 92 ? 6.650 5.906 5.746 1.00 95.81 92 LEU A CA 1
ATOM 735 C C . LEU A 1 92 ? 8.050 5.300 5.865 1.00 95.81 92 LEU A C 1
ATOM 737 O O . LEU A 1 92 ? 9.016 5.952 5.474 1.00 95.81 92 LEU A O 1
ATOM 741 N N . HIS A 1 93 ? 8.159 4.073 6.378 1.00 94.94 93 HIS A N 1
ATOM 742 C CA . HIS A 1 93 ? 9.441 3.385 6.566 1.00 94.94 93 HIS A CA 1
ATOM 743 C C . HIS A 1 93 ? 9.819 2.468 5.398 1.00 94.94 93 HIS A C 1
ATOM 745 O O . HIS A 1 93 ? 10.942 1.966 5.353 1.00 94.94 93 HIS A O 1
ATOM 751 N N . PHE A 1 94 ? 8.908 2.235 4.449 1.00 95.44 94 PHE A N 1
ATOM 752 C CA . PHE A 1 94 ? 9.182 1.397 3.291 1.00 95.44 94 PHE A CA 1
ATOM 753 C C . PHE A 1 94 ? 10.362 1.952 2.482 1.00 95.44 94 PHE A C 1
ATOM 755 O O . PHE A 1 94 ? 10.405 3.135 2.133 1.00 95.44 94 PHE A O 1
ATOM 762 N N . ASN A 1 95 ? 11.318 1.083 2.140 1.00 94.75 95 ASN A N 1
ATOM 763 C CA . ASN A 1 95 ? 12.455 1.438 1.294 1.00 94.75 95 ASN A CA 1
ATOM 764 C C . ASN A 1 95 ? 12.006 1.557 -0.171 1.00 94.75 95 ASN A C 1
ATOM 766 O O . ASN A 1 95 ? 12.234 0.678 -1.000 1.00 94.75 95 ASN A O 1
ATOM 770 N N . TRP A 1 96 ? 11.367 2.682 -0.487 1.00 93.31 96 TRP A N 1
ATOM 771 C CA . TRP A 1 96 ? 10.865 3.005 -1.819 1.00 93.31 96 TRP A CA 1
ATOM 772 C C . TRP A 1 96 ? 11.956 3.096 -2.880 1.00 93.31 96 TRP A C 1
ATOM 774 O O . TRP A 1 96 ? 11.640 3.011 -4.060 1.00 93.31 96 TRP A O 1
ATOM 784 N N . LYS A 1 97 ? 13.226 3.260 -2.494 1.00 92.00 97 LYS A N 1
ATOM 785 C CA . LYS A 1 97 ? 14.349 3.337 -3.431 1.00 92.00 97 LYS A CA 1
ATOM 786 C C . LYS A 1 97 ? 14.660 1.966 -4.020 1.00 92.00 97 LYS A C 1
ATOM 788 O O . LYS A 1 97 ? 14.745 1.843 -5.238 1.00 92.00 97 LYS A O 1
ATOM 793 N N . GLU A 1 98 ? 14.766 0.950 -3.171 1.00 93.12 98 GLU A N 1
ATOM 794 C CA . GLU A 1 98 ? 15.297 -0.365 -3.553 1.00 93.12 98 GLU A CA 1
ATOM 795 C C . GLU A 1 98 ? 14.227 -1.450 -3.639 1.00 93.12 98 GLU A C 1
ATOM 797 O O . GLU A 1 98 ? 14.430 -2.442 -4.329 1.00 93.12 98 GLU A O 1
ATOM 802 N N . LYS A 1 99 ? 13.080 -1.277 -2.975 1.00 94.88 99 LYS A N 1
ATOM 803 C CA . LYS A 1 99 ? 12.035 -2.301 -2.898 1.00 94.88 99 LYS A CA 1
ATOM 804 C C . LYS A 1 99 ? 10.834 -1.975 -3.783 1.00 94.88 99 LYS A C 1
ATOM 806 O O . LYS A 1 99 ? 10.510 -0.815 -4.048 1.00 94.88 99 LYS A O 1
ATOM 811 N N . ARG A 1 100 ? 10.143 -3.027 -4.214 1.00 94.75 100 ARG A N 1
ATOM 812 C CA . ARG A 1 100 ? 8.852 -2.989 -4.910 1.00 94.75 100 ARG A CA 1
ATOM 813 C C . ARG A 1 100 ? 7.853 -3.916 -4.230 1.00 94.75 100 ARG A C 1
ATOM 815 O O . ARG A 1 100 ? 8.230 -4.917 -3.621 1.00 94.75 100 ARG A O 1
ATOM 822 N N . MET A 1 101 ? 6.575 -3.582 -4.352 1.00 95.31 101 MET A N 1
ATOM 823 C CA . MET A 1 101 ? 5.475 -4.391 -3.834 1.00 95.31 101 MET A CA 1
ATOM 824 C C . MET A 1 101 ? 4.912 -5.282 -4.937 1.00 95.31 101 MET A C 1
ATOM 826 O O . MET A 1 101 ? 4.565 -4.802 -6.015 1.00 95.31 101 MET A O 1
ATOM 830 N N . ASN A 1 102 ? 4.774 -6.571 -4.652 1.00 92.50 102 ASN A N 1
ATOM 831 C CA . ASN A 1 102 ? 4.148 -7.555 -5.520 1.00 92.50 102 ASN A CA 1
ATOM 832 C C . ASN A 1 102 ? 3.143 -8.370 -4.696 1.00 92.50 102 ASN A C 1
ATOM 834 O O . ASN A 1 102 ? 3.471 -8.889 -3.634 1.00 92.50 102 ASN A O 1
ATOM 838 N N . LEU A 1 103 ? 1.912 -8.516 -5.187 1.00 90.94 103 LEU A N 1
ATOM 839 C CA . LEU A 1 103 ? 0.854 -9.193 -4.428 1.00 90.94 103 LEU A CA 1
ATOM 840 C C . LEU A 1 103 ? 1.160 -10.671 -4.123 1.00 90.94 103 LEU A C 1
ATOM 842 O O . LEU A 1 103 ? 0.736 -11.181 -3.091 1.00 90.94 103 LEU A O 1
ATOM 846 N N . ARG A 1 104 ? 1.877 -11.352 -5.025 1.00 87.88 104 ARG A N 1
ATOM 847 C CA . ARG A 1 104 ? 2.198 -12.784 -4.932 1.00 87.88 104 ARG A CA 1
ATOM 848 C C . ARG A 1 104 ? 3.504 -13.042 -4.185 1.00 87.88 104 ARG A C 1
ATOM 850 O O . ARG A 1 104 ? 3.582 -13.996 -3.425 1.00 87.88 104 ARG A O 1
ATOM 857 N N . LEU A 1 105 ? 4.519 -12.211 -4.421 1.00 90.69 105 LEU A N 1
ATOM 858 C CA . LEU A 1 105 ? 5.867 -12.381 -3.864 1.00 90.69 105 LEU A CA 1
ATOM 859 C C . LEU A 1 105 ? 6.108 -11.557 -2.588 1.00 90.69 105 LEU A C 1
ATOM 861 O O . LEU A 1 105 ? 7.125 -11.740 -1.929 1.00 90.69 105 LEU A O 1
ATOM 865 N N . GLY A 1 106 ? 5.201 -10.641 -2.242 1.00 92.69 106 GLY A N 1
ATOM 866 C CA . GLY A 1 106 ? 5.380 -9.701 -1.140 1.00 92.69 106 GLY A CA 1
ATOM 867 C C . GLY A 1 106 ? 6.300 -8.540 -1.519 1.00 92.69 106 GLY A C 1
ATOM 868 O O . GLY A 1 106 ? 6.123 -7.894 -2.554 1.00 92.69 106 GLY A O 1
ATOM 869 N N . ILE A 1 107 ? 7.269 -8.244 -0.657 1.00 94.50 107 ILE A N 1
ATOM 870 C CA . ILE A 1 107 ? 8.238 -7.163 -0.855 1.00 94.50 107 ILE A CA 1
ATOM 871 C C . ILE A 1 107 ? 9.510 -7.762 -1.440 1.00 94.50 107 ILE A C 1
ATOM 873 O O . ILE A 1 107 ? 10.141 -8.614 -0.821 1.00 94.50 107 ILE A O 1
ATOM 877 N N . VAL A 1 108 ? 9.900 -7.291 -2.618 1.00 93.69 108 VAL A N 1
ATOM 878 C CA . VAL A 1 108 ? 11.075 -7.793 -3.341 1.00 93.69 108 VAL A CA 1
ATOM 879 C C . VAL A 1 108 ? 11.938 -6.634 -3.830 1.00 93.69 108 VAL A C 1
ATOM 881 O O . VAL A 1 108 ? 11.496 -5.483 -3.840 1.00 93.69 108 VAL A O 1
ATOM 884 N N . ASP A 1 109 ? 13.179 -6.919 -4.213 1.00 93.56 109 ASP A N 1
ATOM 885 C CA . ASP A 1 109 ? 14.083 -5.911 -4.766 1.00 93.56 109 ASP A CA 1
ATOM 886 C C . ASP A 1 109 ? 13.633 -5.431 -6.152 1.00 93.56 109 ASP A C 1
ATOM 888 O O . ASP A 1 109 ? 13.046 -6.169 -6.953 1.00 93.56 109 ASP A O 1
ATOM 892 N N . LYS A 1 110 ? 13.908 -4.161 -6.442 1.00 92.00 110 LYS A N 1
ATOM 893 C CA . LYS A 1 110 ? 13.805 -3.615 -7.790 1.00 92.00 110 LYS A CA 1
ATOM 894 C C . LYS A 1 110 ? 14.941 -4.161 -8.634 1.00 92.00 110 LYS A C 1
ATOM 896 O O . LYS A 1 110 ? 16.113 -4.015 -8.303 1.00 92.00 110 LYS A O 1
ATOM 901 N N . GLU A 1 111 ? 14.577 -4.736 -9.766 1.00 89.19 111 GLU A N 1
ATOM 902 C CA . GLU A 1 111 ? 15.537 -5.126 -10.787 1.00 89.19 111 GLU A CA 1
ATOM 903 C C . GLU A 1 111 ? 15.958 -3.878 -11.571 1.00 89.19 111 GLU A C 1
ATOM 905 O O . GLU A 1 111 ? 15.095 -3.287 -12.224 1.00 89.19 111 GLU A O 1
ATOM 910 N N . PRO A 1 112 ? 17.248 -3.487 -11.581 1.00 81.94 112 PRO A N 1
ATOM 911 C CA . PRO A 1 112 ? 17.692 -2.243 -12.220 1.00 81.94 112 PRO A CA 1
ATOM 912 C C . PRO A 1 112 ? 17.339 -2.138 -13.711 1.00 81.94 112 PRO A C 1
ATOM 914 O O . PRO A 1 112 ? 17.154 -1.047 -14.233 1.00 81.94 112 PRO A O 1
ATOM 917 N N . LEU A 1 113 ? 17.225 -3.280 -14.402 1.00 84.50 113 LEU A N 1
ATOM 918 C CA . LEU A 1 113 ? 16.848 -3.352 -15.820 1.00 84.50 113 LEU A CA 1
ATOM 919 C C . LEU A 1 113 ? 15.336 -3.200 -16.067 1.00 84.50 113 LEU A C 1
ATOM 921 O O . LEU A 1 113 ? 14.919 -3.052 -17.214 1.00 84.50 113 LEU A O 1
ATOM 925 N N . LYS A 1 114 ? 14.511 -3.306 -15.021 1.00 83.19 114 LYS A N 1
ATOM 926 C CA . LYS A 1 114 ? 13.043 -3.210 -15.089 1.00 83.19 114 LYS A CA 1
ATOM 927 C C . LYS A 1 114 ? 12.526 -1.937 -14.430 1.00 83.19 114 LYS A C 1
ATOM 929 O O . LYS A 1 114 ? 11.562 -1.354 -14.914 1.00 83.19 114 LYS A O 1
ATOM 934 N N . PHE A 1 115 ? 13.170 -1.525 -13.343 1.00 83.44 115 PHE A N 1
ATOM 935 C CA . PHE A 1 115 ? 12.827 -0.355 -12.551 1.00 83.44 115 PHE A CA 1
ATOM 936 C C . PHE A 1 115 ? 14.113 0.372 -12.175 1.00 83.44 115 PHE A C 1
ATOM 938 O O . PHE A 1 115 ? 14.956 -0.166 -11.458 1.00 83.44 115 PHE A O 1
ATOM 945 N N . ASP A 1 116 ? 14.252 1.594 -12.665 1.00 79.50 116 ASP A N 1
ATOM 946 C CA . ASP A 1 116 ? 15.408 2.437 -12.393 1.00 79.50 116 ASP A CA 1
ATOM 947 C C . ASP A 1 116 ? 15.276 3.197 -11.059 1.00 79.50 116 ASP A C 1
ATOM 949 O O . ASP A 1 116 ? 14.276 3.106 -10.336 1.00 79.50 116 ASP A O 1
ATOM 953 N N . SER A 1 117 ? 16.315 3.968 -10.726 1.00 75.19 117 SER A N 1
ATOM 954 C CA . SER A 1 117 ? 16.343 4.827 -9.538 1.00 75.19 117 SER A CA 1
ATOM 955 C C . SER A 1 117 ? 15.328 5.971 -9.579 1.00 75.19 117 SER A C 1
ATOM 957 O O . SER A 1 117 ? 14.986 6.499 -8.522 1.00 75.19 117 SER A O 1
ATOM 959 N N . GLU A 1 118 ? 14.838 6.339 -10.765 1.00 81.44 118 GLU A N 1
ATOM 960 C CA . GLU A 1 118 ? 13.831 7.389 -10.950 1.00 81.44 118 GLU A CA 1
ATOM 961 C C . GLU A 1 118 ? 12.417 6.886 -10.623 1.00 81.44 118 GLU A C 1
ATOM 963 O O . GLU A 1 118 ? 11.512 7.671 -10.330 1.00 81.44 118 GLU A O 1
ATOM 968 N N . THR A 1 119 ? 12.214 5.566 -10.605 1.00 86.38 119 THR A N 1
ATOM 969 C CA . THR A 1 119 ? 10.955 4.943 -10.195 1.00 86.38 119 THR A CA 1
ATOM 970 C C . THR A 1 119 ? 10.731 5.125 -8.691 1.00 86.38 119 THR A C 1
ATOM 972 O O . THR A 1 119 ? 11.189 4.323 -7.879 1.00 86.38 119 THR A O 1
ATOM 975 N N . LEU A 1 120 ? 9.982 6.157 -8.302 1.00 89.56 120 LEU A N 1
ATOM 976 C CA . LEU A 1 120 ? 9.779 6.525 -6.892 1.00 89.56 120 LEU A CA 1
ATOM 977 C C . LEU A 1 120 ? 8.912 5.539 -6.108 1.00 89.56 120 LEU A C 1
ATOM 979 O O . LEU A 1 120 ? 9.233 5.189 -4.982 1.00 89.56 120 LEU A O 1
ATOM 983 N N . VAL A 1 121 ? 7.800 5.100 -6.695 1.00 92.31 121 VAL A N 1
ATOM 984 C CA . VAL A 1 121 ? 6.852 4.162 -6.080 1.00 92.31 121 VAL A CA 1
ATOM 985 C C . VAL A 1 121 ? 6.664 3.020 -7.060 1.00 92.31 121 VAL A C 1
ATOM 987 O O . VAL A 1 121 ? 6.305 3.259 -8.216 1.00 92.31 121 VAL A O 1
ATOM 990 N N . CYS A 1 122 ? 6.921 1.789 -6.614 1.00 94.38 122 CYS A N 1
ATOM 991 C CA . CYS A 1 122 ? 6.785 0.600 -7.447 1.00 94.38 122 CYS A CA 1
ATOM 992 C C . CYS A 1 122 ? 5.839 -0.411 -6.802 1.00 94.38 122 CYS A C 1
ATOM 994 O O . CYS A 1 122 ? 6.188 -1.093 -5.834 1.00 94.38 122 CYS A O 1
ATOM 996 N N . VAL A 1 123 ? 4.637 -0.491 -7.364 1.00 94.00 123 VAL A N 1
ATOM 997 C CA . VAL A 1 123 ? 3.630 -1.497 -7.031 1.00 94.00 123 VAL A CA 1
ATOM 998 C C . VAL A 1 123 ? 3.300 -2.227 -8.318 1.00 94.00 123 VAL A C 1
ATOM 1000 O O . VAL A 1 123 ? 2.868 -1.605 -9.286 1.00 94.00 123 VAL A O 1
ATOM 1003 N N . GLU A 1 124 ? 3.530 -3.532 -8.351 1.00 92.44 124 GLU A N 1
ATOM 1004 C CA . GLU A 1 124 ? 3.311 -4.322 -9.557 1.00 92.44 124 GLU A CA 1
ATOM 1005 C C . GLU A 1 124 ? 1.852 -4.698 -9.760 1.00 92.44 124 GLU A C 1
ATOM 1007 O O . GLU A 1 124 ? 1.145 -5.045 -8.810 1.00 92.44 124 GLU A O 1
ATOM 1012 N N . ASP A 1 125 ? 1.431 -4.695 -11.023 1.00 89.50 125 ASP A N 1
ATOM 1013 C CA . ASP A 1 125 ? 0.156 -5.246 -11.449 1.00 89.50 125 ASP A CA 1
ATOM 1014 C C . ASP A 1 125 ? 0.081 -6.759 -11.186 1.00 89.50 125 ASP A C 1
ATOM 1016 O O . ASP A 1 125 ? 0.865 -7.532 -11.745 1.00 89.50 125 ASP A O 1
ATOM 1020 N N . PRO A 1 126 ? -0.882 -7.232 -10.370 1.00 88.62 126 PRO A N 1
ATOM 1021 C CA . PRO A 1 126 ? -1.088 -8.658 -10.140 1.00 88.62 126 PRO A CA 1
ATOM 1022 C C . PRO A 1 126 ? -1.378 -9.458 -11.418 1.00 88.62 126 PRO A C 1
ATOM 1024 O O . PRO A 1 126 ? -1.175 -10.672 -11.431 1.00 88.62 126 PRO A O 1
ATOM 1027 N N . SER A 1 127 ? -1.875 -8.807 -12.471 1.00 84.81 127 SER A N 1
ATOM 1028 C CA . SER A 1 127 ? -2.196 -9.411 -13.771 1.00 84.81 127 SER A CA 1
ATOM 1029 C C . SER A 1 127 ? -1.053 -9.316 -14.776 1.00 84.81 127 SER A C 1
ATOM 1031 O O . SER A 1 127 ? -1.054 -10.058 -15.755 1.00 84.81 127 SER A O 1
ATOM 1033 N N . ALA A 1 128 ? -0.084 -8.426 -14.550 1.00 84.38 128 ALA A N 1
ATOM 1034 C CA . ALA A 1 128 ? 1.004 -8.166 -15.482 1.00 84.38 128 ALA A CA 1
ATOM 1035 C C . ALA A 1 128 ? 2.335 -7.991 -14.724 1.00 84.38 128 ALA A C 1
ATOM 1037 O O . ALA A 1 128 ? 2.608 -6.917 -14.181 1.00 84.38 128 ALA A O 1
ATOM 1038 N N . PRO A 1 129 ? 3.185 -9.037 -14.682 1.00 82.12 129 PRO A N 1
ATOM 1039 C CA . PRO A 1 129 ? 4.508 -8.951 -14.071 1.00 82.12 129 PRO A CA 1
ATOM 1040 C C . PRO A 1 129 ? 5.314 -7.771 -14.617 1.00 82.12 129 PRO A C 1
ATOM 1042 O O . PRO A 1 129 ? 5.264 -7.484 -15.813 1.00 82.12 129 PRO A O 1
ATOM 1045 N N . PHE A 1 130 ? 6.078 -7.115 -13.744 1.00 84.81 130 PHE A N 1
ATOM 1046 C CA . PHE A 1 130 ? 6.924 -5.960 -14.068 1.00 84.81 130 PHE A CA 1
ATOM 1047 C C . PHE A 1 130 ? 6.195 -4.694 -14.546 1.00 84.81 130 PHE A C 1
ATOM 1049 O O . PHE A 1 130 ? 6.843 -3.714 -14.911 1.00 84.81 130 PHE A O 1
ATOM 1056 N N . VAL A 1 131 ? 4.861 -4.665 -14.522 1.00 89.62 131 VAL A N 1
ATOM 1057 C CA . VAL A 1 131 ? 4.094 -3.453 -14.825 1.00 89.62 131 VAL A CA 1
ATOM 1058 C C . VAL A 1 131 ? 3.864 -2.676 -13.537 1.00 89.62 131 VAL A C 1
ATOM 1060 O O . VAL A 1 131 ? 3.137 -3.124 -12.655 1.00 89.62 131 VAL A O 1
ATOM 1063 N N . ASN A 1 132 ? 4.472 -1.495 -13.423 1.00 91.44 132 ASN A N 1
ATOM 1064 C CA . ASN A 1 132 ? 4.277 -0.612 -12.276 1.00 91.44 132 ASN A CA 1
ATOM 1065 C C . ASN A 1 132 ? 2.949 0.152 -12.396 1.00 91.44 132 ASN A C 1
ATOM 1067 O O . ASN A 1 132 ? 2.822 1.041 -13.234 1.00 91.44 132 ASN A O 1
ATOM 1071 N N . MET A 1 133 ? 1.974 -0.115 -11.527 1.00 89.12 133 MET A N 1
ATOM 1072 C CA . MET A 1 133 ? 0.683 0.588 -11.543 1.00 89.12 133 MET A CA 1
ATOM 1073 C C . MET A 1 133 ? 0.707 1.965 -10.862 1.00 89.12 133 MET A C 1
ATOM 1075 O O . MET A 1 133 ? -0.272 2.713 -10.933 1.00 89.12 133 MET A O 1
ATOM 1079 N N . THR A 1 134 ? 1.818 2.318 -10.212 1.00 90.12 134 THR A N 1
ATOM 1080 C CA . THR A 1 134 ? 2.061 3.637 -9.610 1.00 90.12 134 THR A CA 1
ATOM 1081 C C . THR A 1 134 ? 3.004 4.499 -10.449 1.00 90.12 134 THR A C 1
ATOM 1083 O O . THR A 1 134 ? 3.510 5.501 -9.953 1.00 90.12 134 THR A O 1
ATOM 1086 N N . PHE A 1 135 ? 3.199 4.164 -11.730 1.00 87.31 135 PHE A N 1
ATOM 1087 C CA . PHE A 1 135 ? 4.102 4.874 -12.649 1.00 87.31 135 PHE A CA 1
ATOM 1088 C C . PHE A 1 135 ? 3.795 6.371 -12.828 1.00 87.31 135 PHE A C 1
ATOM 1090 O O . PHE A 1 135 ? 4.658 7.136 -13.239 1.00 87.31 135 PHE A O 1
ATOM 1097 N N . HIS A 1 136 ? 2.571 6.803 -12.518 1.00 87.44 136 HIS A N 1
ATOM 1098 C CA . HIS A 1 136 ? 2.180 8.210 -12.564 1.00 87.44 136 HIS A CA 1
ATOM 1099 C C . HIS A 1 136 ? 2.746 9.043 -11.402 1.00 87.44 136 HIS A C 1
ATOM 1101 O O . HIS A 1 136 ? 2.686 10.269 -11.458 1.00 87.44 136 HIS A O 1
ATOM 1107 N N . VAL A 1 137 ? 3.261 8.416 -10.338 1.00 90.12 137 VAL A N 1
ATOM 1108 C CA . VAL A 1 137 ? 3.849 9.138 -9.204 1.00 90.12 137 VAL A CA 1
ATOM 1109 C C . VAL A 1 137 ? 5.162 9.785 -9.636 1.00 90.12 137 VAL A C 1
ATOM 1111 O O . VAL A 1 137 ? 6.068 9.123 -10.125 1.00 90.12 137 VAL A O 1
ATOM 1114 N N . THR A 1 138 ? 5.266 11.094 -9.427 1.00 89.38 138 THR A N 1
ATOM 1115 C CA . THR A 1 138 ? 6.390 11.930 -9.867 1.00 89.38 138 THR A CA 1
ATOM 1116 C C . THR A 1 138 ? 7.144 12.510 -8.670 1.00 89.38 138 THR A C 1
ATOM 1118 O O . THR A 1 138 ? 6.587 12.563 -7.567 1.00 89.38 138 THR A O 1
ATOM 1121 N N . PRO A 1 139 ? 8.356 13.066 -8.868 1.00 89.62 139 PRO A N 1
ATOM 1122 C CA . PRO A 1 139 ? 9.074 13.786 -7.812 1.00 89.62 139 PRO A CA 1
ATOM 1123 C C . PRO A 1 139 ? 8.284 14.960 -7.221 1.00 89.62 139 PRO A C 1
ATOM 1125 O O . PRO A 1 139 ? 8.533 15.371 -6.091 1.00 89.62 139 PRO A O 1
ATOM 1128 N N . LYS A 1 140 ? 7.299 15.488 -7.961 1.00 87.44 140 LYS A N 1
ATOM 1129 C CA . LYS A 1 140 ? 6.389 16.526 -7.469 1.00 87.44 140 LYS A CA 1
ATOM 1130 C C . LYS A 1 140 ? 5.281 15.952 -6.594 1.00 87.44 140 LYS A C 1
ATOM 1132 O O . LYS A 1 140 ? 4.930 16.582 -5.606 1.00 87.44 140 LYS A O 1
ATOM 1137 N N . THR A 1 141 ? 4.715 14.794 -6.939 1.00 89.12 141 THR A N 1
ATOM 1138 C CA . THR A 1 141 ? 3.544 14.228 -6.244 1.00 89.12 141 THR A CA 1
ATOM 1139 C C . THR A 1 141 ? 3.913 13.348 -5.053 1.00 89.12 141 THR A C 1
ATOM 1141 O O . THR A 1 141 ? 3.173 13.317 -4.069 1.00 89.12 141 THR A O 1
ATOM 1144 N N . PHE A 1 142 ? 5.075 12.695 -5.085 1.00 91.81 142 PHE A N 1
ATOM 1145 C CA . PHE A 1 142 ? 5.535 11.823 -4.004 1.00 91.81 142 PHE A CA 1
ATOM 1146 C C . PHE A 1 142 ? 5.673 12.532 -2.640 1.00 91.81 142 PHE A C 1
ATOM 1148 O O . PHE A 1 142 ? 5.143 12.009 -1.657 1.00 91.81 142 PHE A O 1
ATOM 1155 N N . PRO A 1 143 ? 6.229 13.759 -2.543 1.00 92.19 143 PRO A N 1
ATOM 1156 C CA . PRO A 1 143 ? 6.264 14.488 -1.274 1.00 92.19 143 PRO A CA 1
ATOM 1157 C C . PRO A 1 143 ? 4.874 14.785 -0.692 1.00 92.19 143 PRO A C 1
ATOM 1159 O O . PRO A 1 143 ? 4.714 14.828 0.527 1.00 92.19 143 PRO A O 1
ATOM 1162 N N . PHE A 1 144 ? 3.847 14.978 -1.530 1.00 91.31 144 PHE A N 1
ATOM 1163 C CA . PHE A 1 144 ? 2.474 15.162 -1.045 1.00 91.31 144 PHE A CA 1
ATOM 1164 C C . PHE A 1 144 ? 1.897 13.870 -0.464 1.00 91.31 144 PHE A C 1
ATOM 1166 O O . PHE A 1 144 ? 1.234 13.924 0.570 1.00 91.31 144 PHE A O 1
ATOM 1173 N N . LEU A 1 145 ? 2.196 12.714 -1.071 1.00 92.88 145 LEU A N 1
ATOM 1174 C CA . LEU A 1 145 ? 1.828 11.412 -0.507 1.00 92.88 145 LEU A CA 1
ATOM 1175 C C . LEU A 1 145 ? 2.458 11.227 0.878 1.00 92.88 145 LEU A C 1
ATOM 1177 O O . LEU A 1 145 ? 1.745 10.951 1.838 1.00 92.88 145 LEU A O 1
ATOM 1181 N N . GLN A 1 146 ? 3.762 11.481 1.008 1.00 94.56 146 GLN A N 1
ATOM 1182 C CA . GLN A 1 146 ? 4.475 11.358 2.285 1.00 94.56 146 GLN A CA 1
ATOM 1183 C C . GLN A 1 146 ? 3.937 12.307 3.365 1.00 94.56 146 GLN A C 1
ATOM 1185 O O . GLN A 1 146 ? 3.831 11.924 4.533 1.00 94.56 146 GLN A O 1
ATOM 1190 N N . LYS A 1 147 ? 3.570 13.542 2.995 1.00 94.94 147 LYS A N 1
ATOM 1191 C CA . LYS A 1 147 ? 2.918 14.488 3.914 1.00 94.94 147 LYS A CA 1
ATOM 1192 C C . LYS A 1 147 ? 1.569 13.962 4.399 1.00 94.94 147 LYS A C 1
ATOM 1194 O O . LYS A 1 147 ? 1.291 14.031 5.593 1.00 94.94 147 LYS A O 1
ATOM 1199 N N . GLU A 1 148 ? 0.755 13.406 3.506 1.00 94.69 148 GLU A N 1
ATOM 1200 C CA . GLU A 1 148 ? -0.543 12.838 3.875 1.00 94.69 148 GLU A CA 1
ATOM 1201 C C . GLU A 1 148 ? -0.420 11.568 4.722 1.00 94.69 148 GLU A C 1
ATOM 1203 O O . GLU A 1 148 ? -1.203 11.397 5.655 1.00 94.69 148 GLU A O 1
ATOM 1208 N N . TRP A 1 149 ? 0.580 10.718 4.469 1.00 95.88 149 TRP A N 1
ATOM 1209 C CA . TRP A 1 149 ? 0.875 9.560 5.320 1.00 95.88 149 TRP A CA 1
ATOM 1210 C C . TRP A 1 149 ? 1.262 9.990 6.737 1.00 95.88 149 TRP A C 1
ATOM 1212 O O . TRP A 1 149 ? 0.696 9.488 7.705 1.00 95.88 149 TRP A O 1
ATOM 1222 N N . ASN A 1 150 ? 2.159 10.975 6.867 1.00 96.69 150 ASN A N 1
ATOM 1223 C CA . ASN A 1 150 ? 2.542 11.536 8.166 1.00 96.69 150 ASN A CA 1
ATOM 1224 C C . ASN A 1 150 ? 1.356 12.173 8.896 1.00 96.69 150 ASN A C 1
ATOM 1226 O O . ASN A 1 150 ? 1.162 11.924 10.085 1.00 96.69 150 ASN A O 1
ATOM 1230 N N . ARG A 1 151 ? 0.541 12.970 8.193 1.00 95.69 151 ARG A N 1
ATOM 1231 C CA . ARG A 1 151 ? -0.658 13.599 8.764 1.00 95.69 151 ARG A CA 1
ATOM 1232 C C . ARG A 1 151 ? -1.625 12.545 9.299 1.00 95.69 151 ARG A C 1
ATOM 1234 O O . ARG A 1 151 ? -2.077 12.651 10.436 1.00 95.69 151 ARG A O 1
ATOM 1241 N N . ALA A 1 152 ? -1.9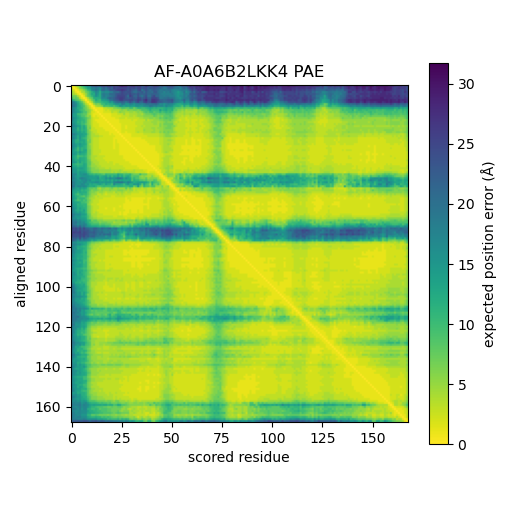27 11.533 8.488 1.00 95.38 152 ALA A N 1
ATOM 1242 C CA . ALA A 1 152 ? -2.826 10.448 8.855 1.00 95.38 152 ALA A CA 1
ATOM 1243 C C . ALA A 1 152 ? -2.325 9.683 10.087 1.00 95.38 152 ALA A C 1
ATOM 1245 O O . ALA A 1 152 ? -3.082 9.490 11.039 1.00 95.38 152 ALA A O 1
ATOM 1246 N N . LEU A 1 153 ? -1.038 9.321 10.098 1.00 95.38 153 LEU A N 1
ATOM 1247 C CA . LEU A 1 153 ? -0.407 8.642 11.224 1.00 95.38 153 LEU A CA 1
ATOM 1248 C C . LEU A 1 153 ? -0.466 9.478 12.506 1.00 95.38 153 LEU A C 1
ATOM 1250 O O . LEU A 1 153 ? -0.822 8.963 13.564 1.00 95.38 153 LEU A O 1
ATOM 1254 N N . HIS A 1 154 ? -0.144 10.769 12.414 1.00 95.75 154 HIS A N 1
ATOM 1255 C CA . HIS A 1 154 ? -0.175 11.681 13.553 1.00 95.75 154 HIS A CA 1
ATOM 1256 C C . HIS A 1 154 ? -1.579 11.790 14.160 1.00 95.75 154 HIS A C 1
ATOM 1258 O O . HIS A 1 154 ? -1.732 11.668 15.373 1.00 95.75 154 HIS A O 1
ATOM 1264 N N . MET A 1 155 ? -2.609 11.948 13.324 1.00 94.62 155 MET A N 1
ATOM 1265 C CA . MET A 1 155 ? -3.997 12.033 13.786 1.00 94.62 155 MET A CA 1
ATOM 1266 C C . MET A 1 155 ? -4.465 10.741 14.459 1.00 94.62 155 MET A C 1
ATOM 1268 O O . MET A 1 155 ? -5.097 10.798 15.514 1.00 94.62 155 MET A O 1
ATOM 1272 N N . LEU A 1 156 ? -4.139 9.583 13.879 1.00 92.94 156 LEU A N 1
ATOM 1273 C CA . LEU A 1 156 ? -4.489 8.287 14.463 1.00 92.94 156 LEU A CA 1
ATOM 1274 C C . LEU A 1 156 ? -3.795 8.073 15.814 1.00 92.94 156 LEU A C 1
ATOM 1276 O O . LEU A 1 156 ? -4.451 7.701 16.778 1.00 92.94 156 LEU A O 1
ATOM 1280 N N . LYS A 1 157 ? -2.505 8.413 15.938 1.00 92.00 157 LYS A N 1
ATOM 1281 C CA . LYS A 1 157 ? -1.776 8.330 17.219 1.00 92.00 157 LYS A CA 1
ATOM 1282 C C . LYS A 1 157 ? -2.327 9.257 18.309 1.00 92.00 157 LYS A C 1
ATOM 1284 O O . LYS A 1 157 ? -2.084 9.014 19.486 1.00 92.00 157 LYS A O 1
ATOM 1289 N N . GLN A 1 158 ? -3.070 10.297 17.937 1.00 92.75 158 GLN A N 1
ATOM 1290 C CA . GLN A 1 158 ? -3.763 11.196 18.866 1.00 92.75 158 GLN A CA 1
ATOM 1291 C C . GLN A 1 158 ? -5.171 10.712 19.258 1.00 92.75 158 GLN A C 1
ATOM 1293 O O . GLN A 1 158 ? -5.883 11.434 19.950 1.00 92.75 158 GLN A O 1
ATOM 1298 N N . GLY A 1 159 ? -5.601 9.526 18.810 1.00 88.44 159 GLY A N 1
ATOM 1299 C CA . GLY A 1 159 ? -6.948 9.007 19.076 1.00 88.44 159 GLY A CA 1
ATOM 1300 C C . GLY A 1 159 ? -8.042 9.749 18.302 1.00 88.44 159 GLY A C 1
ATOM 1301 O O . GLY A 1 159 ? -9.195 9.816 18.731 1.00 88.44 159 GLY A O 1
ATOM 1302 N N . THR A 1 160 ? -7.691 10.361 17.168 1.00 87.31 160 THR A N 1
ATOM 1303 C CA . THR A 1 160 ? -8.654 11.081 16.332 1.00 87.31 160 THR A CA 1
ATOM 1304 C C . THR A 1 160 ? -9.622 10.109 15.652 1.00 87.31 160 THR A C 1
ATOM 1306 O O . THR A 1 160 ? -9.237 9.038 15.189 1.00 87.31 160 THR A O 1
ATOM 1309 N N . THR A 1 161 ? -10.890 10.504 15.509 1.00 88.19 161 THR A N 1
ATOM 1310 C CA . THR A 1 161 ? -11.894 9.665 14.834 1.00 88.19 161 THR A CA 1
ATOM 1311 C C . THR A 1 161 ? -11.579 9.440 13.348 1.00 88.19 161 THR A C 1
ATOM 1313 O O . THR A 1 161 ? -11.039 10.314 12.662 1.00 88.19 161 THR A O 1
ATOM 1316 N N . LEU A 1 162 ? -12.033 8.305 12.800 1.00 84.69 162 LEU A N 1
ATOM 1317 C CA . LEU A 1 162 ? -11.937 8.017 11.360 1.00 84.69 162 LEU A CA 1
ATOM 1318 C C . LEU A 1 162 ? -12.614 9.089 10.495 1.00 84.69 162 LEU A C 1
ATOM 1320 O O . LEU A 1 162 ? -12.157 9.374 9.395 1.00 84.69 162 LEU A O 1
ATOM 1324 N N . GLN A 1 163 ? -13.686 9.721 10.981 1.00 84.38 163 GLN A N 1
ATOM 1325 C CA . GLN A 1 163 ? -14.342 10.802 10.242 1.00 84.38 163 GLN A CA 1
ATOM 1326 C C . GLN A 1 163 ? -13.398 11.988 10.041 1.00 84.38 163 GLN A C 1
ATOM 1328 O O . GLN A 1 163 ? -13.303 12.519 8.938 1.00 84.38 163 GLN A O 1
ATOM 1333 N N . SER A 1 164 ? -12.674 12.376 11.089 1.00 85.38 164 SER A N 1
ATOM 1334 C CA . SER A 1 164 ? -11.695 13.458 11.026 1.00 85.38 164 SER A CA 1
ATOM 1335 C C . SER A 1 164 ? -10.481 13.089 10.172 1.00 85.38 164 SER A C 1
ATOM 1337 O O . SER A 1 164 ? -9.981 13.945 9.449 1.00 85.38 164 SER A O 1
ATOM 1339 N N . LEU A 1 165 ? -10.047 11.822 10.174 1.00 87.69 165 LEU A N 1
ATOM 1340 C CA . LEU A 1 165 ? -8.990 11.334 9.276 1.00 87.69 165 LEU A CA 1
ATOM 1341 C C . LEU A 1 165 ? -9.329 11.585 7.794 1.00 87.69 165 LEU A C 1
ATOM 1343 O O . LEU A 1 165 ? -8.443 11.917 6.997 1.00 87.69 165 LEU A O 1
ATOM 1347 N N . PHE A 1 166 ? -10.609 11.421 7.446 1.00 87.75 166 PHE A N 1
ATOM 1348 C CA . PHE A 1 166 ? -11.119 11.530 6.084 1.00 87.75 166 PHE A CA 1
ATOM 1349 C C . PHE A 1 166 ? -11.443 12.961 5.644 1.00 87.75 166 PHE A C 1
ATOM 1351 O O . PHE A 1 166 ? -11.551 13.174 4.450 1.00 87.75 166 PHE A O 1
ATOM 1358 N N . LYS A 1 167 ? -11.603 13.945 6.536 1.00 81.94 167 LYS A N 1
ATOM 1359 C CA . LYS A 1 167 ? -11.939 15.318 6.108 1.00 81.94 167 LYS A CA 1
ATOM 1360 C C . LYS A 1 167 ? -10.823 15.920 5.249 1.00 81.94 167 LYS A C 1
ATOM 1362 O O . LYS A 1 167 ? -9.652 15.736 5.587 1.00 81.94 167 LYS A O 1
ATOM 1367 N N . SER A 1 168 ? -11.195 16.596 4.155 1.00 60.06 168 SER A N 1
ATOM 1368 C CA . SER A 1 168 ? -10.319 17.388 3.268 1.00 60.06 168 SER A CA 1
ATOM 1369 C C . SER A 1 168 ? -9.796 18.652 3.950 1.00 60.06 168 SER A C 1
ATOM 1371 O O . SER A 1 168 ? -10.570 19.265 4.714 1.00 60.06 168 SER A O 1
#

pLDDT: mean 84.85, std 14.23, range [27.92, 96.69]